Protein AF-A0A5C7PRP3-F1 (afdb_monomer)

Solvent-accessible surface area (backbone atoms only — not comparable to full-atom values): 11004 Å² total; per-residue (Å²): 91,99,92,45,75,88,57,91,94,59,79,88,78,78,86,51,70,68,57,39,51,54,52,47,57,53,48,54,55,50,30,60,76,69,70,52,88,76,96,77,90,85,70,77,75,74,68,63,53,33,72,45,90,46,58,67,47,47,61,75,43,45,67,37,52,26,38,38,29,40,67,58,50,45,44,75,75,19,66,92,68,85,49,62,35,77,48,36,72,48,64,26,34,30,37,77,39,85,92,33,90,80,54,58,37,35,31,41,37,32,58,88,61,76,79,74,60,89,93,62,81,81,62,93,82,58,80,76,66,72,75,45,75,49,78,45,42,72,87,54,44,65,45,40,23,34,44,76,76,84,72,88,67,73,91,70,74,79,77,78,85,72,71,82,81,77,78,76,78,83,87,127

pLDDT: mean 81.21, std 16.89, range [29.95, 97.25]

Sequence (172 aa):
TLDFPWAPGQPEQPITVEDCERVTRQLQYTLEVENTDYRRLEVASPGIDRPLNGSNDCLRFAGSTVDLTLKQALGEAAAGSGLAANRKKFRGTLEAVEESTDHSLWRIVWSDEPPPKPGVRVSKKKVPAPLQAMTFSLDEVREIRLAPIVNFKGRAAPDAAFAPTTETDPQD

Radius of gyration: 20.64 Å; Cα contacts (8 Å, |Δi|>4): 193; chains: 1; bounding box: 45×57×60 Å

Structure (mmCIF, N/CA/C/O backbone):
data_AF-A0A5C7PRP3-F1
#
_entry.id   AF-A0A5C7PRP3-F1
#
loop_
_atom_site.group_PDB
_atom_site.id
_atom_site.type_symbol
_atom_site.label_atom_id
_atom_site.label_alt_id
_atom_site.label_comp_id
_atom_site.label_asym_id
_atom_site.label_entity_id
_atom_site.label_seq_id
_atom_site.pdbx_PDB_ins_code
_atom_site.Cartn_x
_atom_site.Cartn_y
_atom_site.Cartn_z
_atom_site.occupancy
_atom_site.B_iso_or_equiv
_atom_site.auth_seq_id
_atom_site.auth_comp_id
_atom_site.auth_asym_id
_atom_site.auth_atom_id
_atom_site.pdbx_PDB_model_num
ATOM 1 N N . THR A 1 1 ? -8.047 -9.928 9.293 1.00 55.06 1 THR A N 1
ATOM 2 C CA . THR A 1 1 ? -8.858 -9.117 10.231 1.00 55.06 1 THR A CA 1
ATOM 3 C C . THR A 1 1 ? -8.374 -9.399 11.638 1.00 55.06 1 THR A C 1
ATOM 5 O O . THR A 1 1 ? -7.618 -10.347 11.788 1.00 55.06 1 THR A O 1
ATOM 8 N N . LEU A 1 2 ? -8.734 -8.603 12.649 1.00 58.53 2 LEU A N 1
ATOM 9 C CA . LEU A 1 2 ? -8.341 -8.862 14.046 1.00 58.53 2 LEU A CA 1
ATOM 10 C C . LEU A 1 2 ? -8.635 -10.314 14.481 1.00 58.53 2 LEU A C 1
ATOM 12 O O . LEU A 1 2 ? -7.811 -10.920 15.154 1.00 58.53 2 LEU A O 1
ATOM 16 N N . ASP A 1 3 ? -9.727 -10.899 13.979 1.00 65.00 3 ASP A N 1
ATOM 17 C CA . ASP A 1 3 ? -10.128 -12.290 14.254 1.00 65.00 3 ASP A CA 1
ATOM 18 C C . ASP A 1 3 ? -9.511 -13.336 13.305 1.00 65.00 3 ASP A C 1
ATOM 20 O O . ASP A 1 3 ? -9.601 -14.538 13.538 1.00 65.00 3 ASP A O 1
ATOM 24 N N . PHE A 1 4 ? -8.887 -12.884 12.215 1.00 69.31 4 PHE A N 1
ATOM 25 C CA . PHE A 1 4 ? -8.328 -13.728 11.157 1.00 69.31 4 PHE A CA 1
ATOM 26 C C . PHE A 1 4 ? -6.910 -13.250 10.836 1.00 69.31 4 PHE A C 1
ATOM 28 O O . PHE A 1 4 ? -6.733 -12.455 9.892 1.00 69.31 4 PHE A O 1
ATOM 35 N N . PRO A 1 5 ? -5.909 -13.660 11.640 1.00 72.62 5 PRO A N 1
ATOM 36 C CA . PRO A 1 5 ? -4.517 -13.386 11.331 1.00 72.62 5 PRO A CA 1
ATOM 37 C C . PRO A 1 5 ? -4.179 -14.019 9.984 1.00 72.62 5 PRO A C 1
ATOM 39 O O . PRO A 1 5 ? -4.627 -15.118 9.655 1.00 72.62 5 PRO A O 1
ATOM 42 N N . TRP A 1 6 ? -3.422 -13.289 9.172 1.00 77.88 6 TRP A N 1
ATOM 43 C CA . TRP A 1 6 ? -2.969 -13.819 7.895 1.00 77.88 6 TRP A CA 1
ATOM 44 C C . TRP A 1 6 ? -1.992 -14.977 8.131 1.00 77.88 6 TRP A C 1
ATOM 46 O O . TRP A 1 6 ? -1.123 -14.883 8.997 1.00 77.88 6 TRP A O 1
ATOM 56 N N . ALA A 1 7 ? -2.137 -16.045 7.347 1.00 77.81 7 ALA 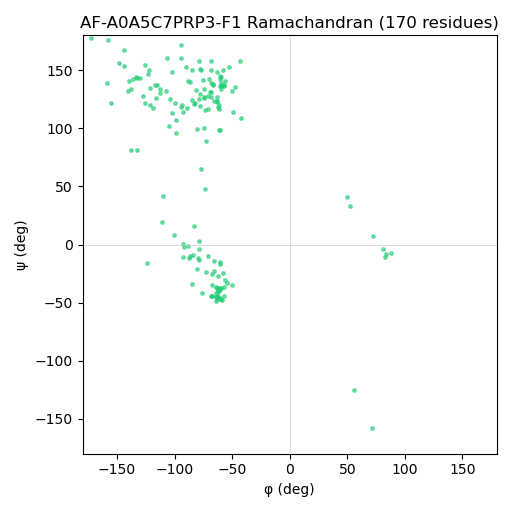A N 1
ATOM 57 C CA . ALA A 1 7 ? -1.228 -17.182 7.319 1.00 77.81 7 ALA A CA 1
ATOM 58 C C . ALA A 1 7 ? -0.828 -17.489 5.864 1.00 77.81 7 ALA A C 1
ATOM 60 O O . ALA A 1 7 ? -1.673 -17.371 4.966 1.00 77.81 7 ALA A O 1
ATOM 61 N N . PRO A 1 8 ? 0.430 -17.892 5.612 1.00 78.88 8 PRO A N 1
ATOM 62 C CA . PRO A 1 8 ? 0.885 -18.242 4.273 1.00 78.88 8 PRO A CA 1
ATOM 63 C C . PRO A 1 8 ? 0.070 -19.412 3.703 1.00 78.88 8 PRO A C 1
ATOM 65 O O . PRO A 1 8 ? -0.324 -20.328 4.423 1.00 78.88 8 PRO A O 1
ATOM 68 N N . GLY A 1 9 ? -0.210 -19.364 2.399 1.00 76.38 9 GLY A N 1
ATOM 69 C CA . GLY A 1 9 ? -0.998 -20.385 1.699 1.00 76.38 9 GLY A CA 1
ATOM 70 C C . GLY A 1 9 ? -2.519 -20.259 1.850 1.00 76.38 9 GLY A C 1
ATOM 71 O O . GLY A 1 9 ? -3.247 -21.006 1.198 1.00 76.38 9 GLY A O 1
ATOM 72 N N . GLN A 1 10 ? -3.027 -19.314 2.651 1.00 74.88 10 GLN A N 1
ATOM 73 C CA . GLN A 1 10 ? -4.460 -19.018 2.677 1.00 74.88 10 GLN A CA 1
ATOM 74 C C . GLN A 1 10 ? -4.850 -17.991 1.607 1.00 74.88 10 GLN A C 1
ATOM 76 O O . GLN A 1 10 ? -4.129 -17.009 1.405 1.00 74.88 10 GLN A O 1
ATOM 81 N N . PRO A 1 11 ? -6.005 -18.174 0.937 1.00 72.06 11 PRO A N 1
ATOM 82 C CA . PRO A 1 11 ? -6.507 -17.185 -0.002 1.00 72.06 11 PRO A CA 1
ATOM 83 C C . PRO A 1 11 ? -6.812 -15.874 0.721 1.00 72.06 11 PRO A C 1
ATOM 85 O O . PRO A 1 11 ? -7.229 -15.855 1.882 1.00 72.06 11 PRO A O 1
ATOM 88 N N . GLU A 1 12 ? -6.645 -14.762 0.009 1.00 74.69 12 GLU A N 1
ATOM 89 C CA . GLU A 1 12 ? -6.984 -13.461 0.562 1.00 74.69 12 GLU A CA 1
ATOM 90 C C . GLU A 1 12 ? -8.486 -13.382 0.876 1.00 74.69 12 GLU A C 1
ATOM 92 O O . GLU A 1 12 ? -9.338 -13.462 -0.016 1.00 74.69 12 GLU A O 1
ATOM 97 N N . GLN A 1 13 ? -8.809 -13.183 2.154 1.00 78.31 13 GLN A N 1
ATOM 98 C CA . GLN A 1 13 ? -10.172 -12.904 2.583 1.00 78.31 13 GLN A CA 1
ATOM 99 C C . GLN A 1 13 ? -10.473 -11.407 2.419 1.00 78.31 13 GLN A C 1
ATOM 101 O O . GLN A 1 13 ? -9.769 -10.577 3.012 1.00 78.31 13 GLN A O 1
ATOM 106 N N . PRO A 1 14 ? -11.491 -11.043 1.617 1.00 79.31 14 PRO A N 1
ATOM 107 C CA . PRO A 1 14 ? -11.921 -9.660 1.498 1.00 79.31 14 PRO A CA 1
ATOM 108 C C . PRO A 1 14 ? -12.566 -9.195 2.805 1.00 79.31 14 PRO A C 1
ATOM 110 O O . PRO A 1 14 ? -13.182 -9.983 3.517 1.00 79.31 14 PRO A O 1
ATOM 113 N N . ILE A 1 15 ? -12.450 -7.898 3.089 1.00 85.56 15 ILE A N 1
ATOM 114 C CA . ILE A 1 15 ? -13.198 -7.267 4.179 1.00 85.56 15 ILE A CA 1
ATOM 115 C C . ILE A 1 15 ? -14.621 -7.022 3.679 1.00 85.56 15 ILE A C 1
ATOM 117 O O . ILE A 1 15 ? -14.817 -6.412 2.625 1.00 85.56 15 ILE A O 1
ATOM 121 N N . THR A 1 16 ? -15.594 -7.524 4.426 1.00 88.88 16 THR A N 1
ATOM 122 C CA . THR A 1 16 ? -17.025 -7.429 4.125 1.00 88.88 16 THR A CA 1
ATOM 123 C C . THR A 1 16 ? -17.670 -6.233 4.830 1.00 88.88 16 THR A C 1
ATOM 125 O O . THR A 1 16 ? -17.044 -5.564 5.656 1.00 88.88 16 THR A O 1
ATOM 128 N N . VAL A 1 17 ? -18.933 -5.940 4.507 1.00 90.31 17 VAL A N 1
ATOM 129 C CA . VAL A 1 17 ? -19.689 -4.877 5.193 1.00 90.31 17 VAL A CA 1
ATOM 130 C C . VAL A 1 17 ? -19.955 -5.274 6.646 1.00 90.31 17 VAL A C 1
ATOM 132 O O . VAL A 1 17 ? -19.888 -4.434 7.540 1.00 90.31 17 VAL A O 1
ATOM 135 N N . GLU A 1 18 ? -20.171 -6.564 6.891 1.00 90.56 18 GL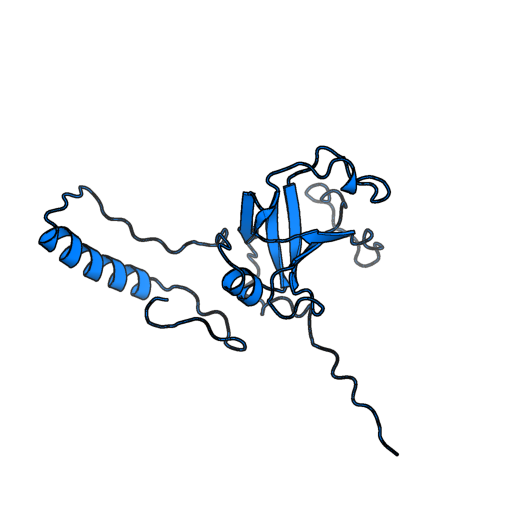U A N 1
ATOM 136 C CA . GLU A 1 18 ? -20.377 -7.149 8.211 1.00 90.56 18 GLU A CA 1
ATOM 137 C C . GLU A 1 18 ? -19.148 -6.954 9.115 1.00 90.56 18 GLU A C 1
ATOM 139 O O . GLU A 1 18 ? -19.295 -6.668 10.305 1.00 90.56 18 GLU A O 1
ATOM 144 N N . ASP A 1 19 ? -17.932 -7.040 8.562 1.00 89.81 19 ASP A N 1
ATOM 145 C CA . ASP A 1 19 ? -16.696 -6.744 9.301 1.00 89.81 19 ASP A CA 1
ATOM 146 C C . ASP A 1 19 ? -16.637 -5.268 9.730 1.00 89.81 19 ASP A C 1
ATOM 148 O O . ASP A 1 19 ? -16.329 -4.959 10.884 1.00 89.81 19 ASP A O 1
ATOM 152 N N . CYS A 1 20 ? -16.977 -4.345 8.822 1.00 91.06 20 CYS A N 1
ATOM 153 C CA . CYS A 1 20 ? -17.054 -2.912 9.119 1.00 91.06 20 CYS A CA 1
ATOM 154 C C . CYS A 1 20 ? -18.123 -2.603 10.180 1.00 91.06 20 CYS A C 1
ATOM 156 O O . CYS A 1 20 ? -17.890 -1.778 11.069 1.00 91.06 20 CYS A O 1
ATOM 158 N N . GLU A 1 21 ? -19.277 -3.274 10.129 1.00 92.69 21 GLU A N 1
ATOM 159 C CA . GLU A 1 21 ? -20.341 -3.120 11.124 1.00 92.69 21 GLU A CA 1
ATOM 160 C C . GLU A 1 21 ? -19.881 -3.576 12.515 1.00 92.69 21 GLU A C 1
ATOM 162 O O . GLU A 1 21 ? -20.087 -2.862 13.500 1.00 92.69 21 GLU A O 1
ATOM 167 N N . ARG A 1 22 ? -19.208 -4.731 12.607 1.00 91.75 22 ARG A N 1
ATOM 168 C CA . ARG A 1 22 ? -18.661 -5.247 13.874 1.00 91.75 22 ARG A CA 1
ATOM 169 C C . ARG A 1 22 ? -17.676 -4.271 14.507 1.00 91.75 22 ARG A C 1
ATOM 171 O O . ARG A 1 22 ? -17.822 -3.947 15.685 1.00 91.75 22 ARG A O 1
ATOM 178 N N . VAL A 1 23 ? -16.727 -3.756 13.723 1.00 92.56 23 VAL A N 1
ATOM 179 C CA . VAL A 1 23 ? -15.750 -2.762 14.197 1.00 92.56 23 VAL A CA 1
ATOM 180 C C . VAL A 1 23 ? -16.449 -1.475 14.634 1.00 92.56 23 VAL A C 1
ATOM 182 O O . VAL A 1 23 ? -16.112 -0.922 15.677 1.00 92.56 23 VAL A O 1
ATOM 185 N N . THR A 1 24 ? -17.464 -1.024 13.893 1.00 94.00 24 THR A N 1
ATOM 186 C CA . THR A 1 24 ? -18.248 0.164 14.263 1.00 94.00 24 THR A CA 1
ATOM 187 C C . THR A 1 24 ? -18.915 -0.015 15.627 1.00 94.00 24 THR A C 1
ATOM 189 O O . THR A 1 24 ? -18.798 0.863 16.478 1.00 94.00 24 THR A O 1
ATOM 192 N N . ARG A 1 25 ? -19.566 -1.161 15.871 1.00 92.81 25 ARG A N 1
ATOM 193 C CA . ARG A 1 25 ? -20.193 -1.462 17.170 1.00 92.81 25 ARG A CA 1
ATOM 194 C C . ARG A 1 25 ? -19.163 -1.497 18.298 1.00 92.81 25 ARG A C 1
ATOM 196 O O . ARG A 1 25 ? -19.398 -0.904 19.342 1.00 92.81 25 ARG A O 1
ATOM 203 N N . GLN A 1 26 ? -18.018 -2.146 18.083 1.00 93.88 26 GLN A N 1
ATOM 204 C CA . GLN A 1 26 ? -16.948 -2.202 19.081 1.00 93.88 26 GLN A CA 1
ATOM 205 C C . GLN A 1 26 ? -16.428 -0.802 19.437 1.00 93.88 26 GLN A C 1
ATOM 207 O O . GLN A 1 26 ? -16.327 -0.470 20.615 1.00 93.88 26 GLN A O 1
ATOM 212 N N . LEU A 1 27 ? -16.154 0.031 18.429 1.00 94.88 27 LEU A N 1
ATOM 213 C CA . LEU A 1 27 ? -15.659 1.392 18.634 1.00 94.88 27 LEU A CA 1
ATOM 214 C C . LEU A 1 27 ? -16.667 2.274 19.372 1.00 94.88 27 LEU A C 1
ATOM 216 O O . LEU A 1 27 ? -16.250 3.053 20.218 1.00 94.88 27 LEU A O 1
ATOM 220 N N . GLN A 1 28 ? -17.971 2.139 19.115 1.00 93.94 28 GLN A N 1
ATOM 221 C CA . GLN A 1 28 ? -18.992 2.892 19.854 1.00 93.94 28 GLN A CA 1
ATOM 222 C C . GLN A 1 28 ? -18.911 2.637 21.364 1.00 93.94 28 GLN A C 1
ATOM 224 O O . GLN A 1 28 ? -18.948 3.588 22.139 1.00 93.94 28 GLN A O 1
ATOM 229 N N . TYR A 1 29 ? -18.744 1.377 21.781 1.00 94.00 29 TYR A N 1
ATOM 230 C CA . TYR A 1 29 ? -18.593 1.041 23.200 1.00 94.00 29 TYR A CA 1
ATOM 231 C C . TYR A 1 29 ? -17.282 1.566 23.784 1.00 94.00 29 TYR A C 1
ATOM 233 O O . TYR A 1 29 ? -17.278 2.120 24.879 1.00 94.00 29 TYR A O 1
ATOM 241 N N . THR A 1 30 ? -16.168 1.404 23.066 1.00 95.50 30 THR A N 1
ATOM 242 C CA . THR A 1 30 ? -14.862 1.879 23.539 1.00 95.50 30 THR A CA 1
ATOM 243 C C . THR A 1 30 ? -14.834 3.399 23.680 1.00 95.50 30 THR A C 1
ATOM 245 O O . THR A 1 30 ? -14.368 3.896 24.697 1.00 95.50 30 THR A O 1
ATOM 248 N N . LEU A 1 31 ? -15.361 4.138 22.700 1.00 96.19 31 LEU A N 1
ATOM 249 C CA . LEU A 1 31 ? -15.376 5.603 22.725 1.00 96.19 31 LEU A CA 1
ATOM 250 C C . LEU A 1 31 ? -16.232 6.152 23.874 1.00 96.19 31 LEU A C 1
ATOM 252 O O . LEU A 1 31 ? -15.835 7.137 24.487 1.00 96.19 31 LEU A O 1
ATOM 256 N N . GLU A 1 32 ? -17.348 5.495 24.203 1.00 94.12 32 GLU A N 1
ATOM 257 C CA . GLU A 1 32 ? -18.169 5.840 25.371 1.00 94.12 32 GLU A CA 1
ATOM 258 C C . GLU A 1 32 ? -17.391 5.645 26.684 1.00 94.12 32 GLU A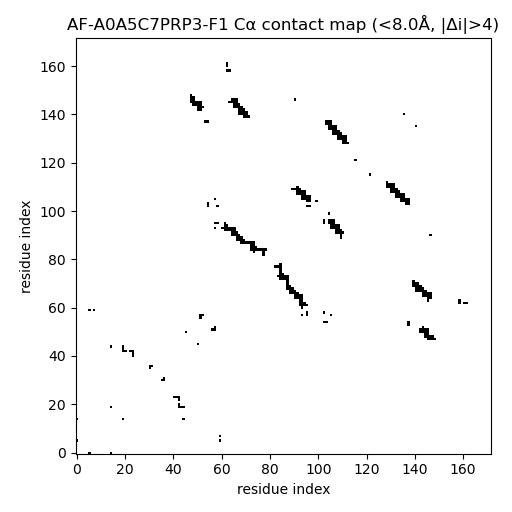 C 1
ATOM 260 O O . GLU A 1 32 ? -17.363 6.535 27.531 1.00 94.12 32 GLU A O 1
ATOM 265 N N . VAL A 1 33 ? -16.712 4.501 26.847 1.00 97.25 33 VAL A N 1
ATOM 266 C CA . VAL A 1 33 ? -15.915 4.195 28.053 1.00 97.25 33 VAL A CA 1
ATOM 267 C C . VAL A 1 33 ? -14.745 5.166 28.219 1.00 97.25 33 VAL A C 1
ATOM 269 O O . VAL A 1 33 ? -14.486 5.634 29.326 1.00 97.25 33 VAL A O 1
ATOM 272 N N . GLU A 1 34 ? -14.065 5.496 27.123 1.00 96.88 34 GLU A N 1
ATOM 273 C CA . GLU A 1 34 ? -12.955 6.456 27.093 1.00 96.88 34 GLU A CA 1
ATOM 274 C C . GLU A 1 34 ? -13.434 7.921 27.105 1.00 96.88 34 GLU A C 1
ATOM 276 O O . GLU A 1 34 ? -12.618 8.838 27.003 1.00 96.88 34 GLU A O 1
ATOM 281 N N . ASN A 1 35 ? -14.750 8.160 27.205 1.00 95.25 35 ASN A N 1
ATOM 282 C CA . ASN A 1 35 ? -15.383 9.481 27.204 1.00 95.25 35 ASN A CA 1
ATOM 283 C C . ASN A 1 35 ? -14.897 10.375 26.042 1.00 95.25 35 ASN A C 1
ATOM 285 O O . ASN A 1 35 ? -14.598 11.560 26.207 1.00 95.25 35 ASN A O 1
ATOM 289 N N . THR A 1 36 ? -14.739 9.765 24.864 1.00 96.56 36 THR A N 1
ATOM 290 C CA . THR A 1 36 ? -14.245 10.412 23.648 1.00 96.56 36 THR A CA 1
ATOM 291 C C . THR A 1 36 ? -15.418 10.793 22.752 1.00 96.56 36 THR A C 1
ATOM 293 O O . THR A 1 36 ? -16.018 9.945 22.090 1.00 96.56 36 THR A O 1
ATOM 296 N N . ASP A 1 37 ? -15.709 12.090 22.683 1.00 93.69 37 ASP A N 1
ATOM 297 C CA . ASP A 1 37 ? -16.775 12.624 21.837 1.00 93.69 37 ASP A CA 1
ATOM 298 C C . ASP A 1 37 ? -16.471 12.466 20.337 1.00 93.69 37 ASP A C 1
ATOM 300 O O . ASP A 1 37 ? -15.380 12.779 19.852 1.00 93.69 37 ASP A O 1
ATOM 304 N N . TYR A 1 38 ? -17.480 12.068 19.559 1.00 94.12 38 TYR A N 1
ATOM 305 C CA . TYR A 1 38 ? -17.428 12.068 18.098 1.00 94.12 38 TYR A CA 1
ATOM 306 C C . TYR A 1 38 ? -18.756 12.545 17.501 1.00 94.12 38 TYR A C 1
ATOM 308 O O . TYR A 1 38 ? -19.840 12.201 17.961 1.00 94.12 38 TYR A O 1
ATOM 316 N N . ARG A 1 39 ? -18.690 13.331 16.418 1.00 94.00 39 ARG A N 1
ATOM 317 C CA . ARG A 1 39 ? -19.892 13.792 15.695 1.00 94.00 39 ARG A CA 1
ATOM 318 C C . ARG A 1 39 ? -20.388 12.779 14.660 1.00 94.00 39 ARG A C 1
ATOM 320 O O . ARG A 1 39 ? -21.579 12.718 14.366 1.00 94.00 39 ARG A O 1
ATOM 327 N N . ARG A 1 40 ? -19.462 12.050 14.038 1.00 94.25 40 ARG A N 1
ATOM 328 C CA . ARG A 1 40 ? -19.713 11.087 12.962 1.00 94.25 40 ARG A CA 1
ATOM 329 C C . ARG A 1 40 ? -18.577 10.073 12.951 1.00 94.25 40 ARG A C 1
ATOM 331 O O . ARG A 1 40 ? -17.424 10.467 12.817 1.00 94.25 40 ARG A O 1
ATOM 338 N N . LEU A 1 41 ? -18.923 8.799 13.100 1.00 94.31 41 LEU A N 1
ATOM 339 C CA . LEU A 1 41 ? -17.993 7.677 13.034 1.00 94.31 41 LEU A CA 1
ATOM 340 C C . LEU A 1 41 ? -18.168 6.973 11.687 1.00 94.31 41 LEU A C 1
ATOM 342 O O . LEU A 1 41 ? -19.279 6.569 11.347 1.00 94.31 41 LEU A O 1
ATOM 346 N N . GLU A 1 42 ? -17.081 6.828 10.934 1.00 93.56 42 GLU A N 1
ATOM 347 C CA . GLU A 1 42 ? -17.056 6.109 9.659 1.00 93.56 42 GLU A CA 1
ATOM 348 C C . GLU A 1 42 ? -15.938 5.069 9.697 1.00 93.56 42 GLU A C 1
ATOM 350 O O . GLU A 1 42 ? -14.791 5.384 10.013 1.00 93.56 42 GLU A O 1
ATOM 355 N N . VAL A 1 43 ? -16.282 3.821 9.384 1.00 92.44 43 VAL A N 1
ATOM 356 C CA . VAL A 1 43 ? -15.339 2.703 9.320 1.00 92.44 43 VAL A CA 1
ATOM 357 C C . VAL A 1 43 ? -15.343 2.174 7.897 1.00 92.44 43 VAL A C 1
ATOM 359 O O . VAL A 1 43 ? -16.360 1.686 7.409 1.00 92.44 43 VAL A O 1
ATOM 362 N N . ALA A 1 44 ? -14.196 2.261 7.231 1.00 86.31 44 ALA A N 1
ATOM 363 C CA . ALA A 1 44 ? -14.012 1.785 5.869 1.00 86.31 44 ALA A CA 1
ATOM 364 C C . ALA A 1 44 ? -12.864 0.775 5.809 1.00 86.31 44 ALA A C 1
ATOM 366 O O . ALA A 1 44 ? -11.882 0.875 6.545 1.00 86.31 44 ALA A O 1
ATOM 367 N N . SER A 1 45 ? -12.984 -0.202 4.909 1.00 85.75 45 SER A N 1
ATOM 368 C CA . SER A 1 45 ? -11.849 -1.060 4.569 1.00 85.75 45 SER A CA 1
ATOM 369 C C . SER A 1 45 ? -10.767 -0.254 3.820 1.00 85.75 45 SER A C 1
ATOM 371 O O . SER A 1 45 ? -11.095 0.759 3.199 1.00 85.75 45 SER A O 1
ATOM 373 N N . PRO A 1 46 ? -9.491 -0.694 3.811 1.00 78.81 46 PRO A N 1
ATOM 374 C CA . PRO A 1 46 ? -8.396 0.008 3.124 1.00 78.81 46 PRO A CA 1
ATOM 375 C C . PRO A 1 46 ? -8.587 0.170 1.605 1.00 78.81 46 PRO A C 1
ATOM 377 O O . PRO A 1 46 ? -7.880 0.950 0.974 1.00 78.81 46 PRO A O 1
ATOM 380 N N . GLY A 1 47 ? -9.523 -0.570 1.005 1.00 82.25 47 GLY A N 1
ATOM 381 C CA . GLY A 1 47 ? -9.799 -0.521 -0.427 1.00 82.25 47 GLY A CA 1
ATOM 382 C C . GLY A 1 47 ? -8.702 -1.151 -1.293 1.00 82.25 47 GLY A C 1
ATOM 383 O O . GLY A 1 47 ? -7.939 -2.006 -0.844 1.00 82.25 47 GLY A O 1
ATOM 384 N N . ILE A 1 48 ? -8.668 -0.736 -2.563 1.00 84.69 48 ILE A N 1
ATOM 385 C CA . ILE A 1 48 ? -7.766 -1.256 -3.610 1.00 84.69 48 ILE A CA 1
ATOM 386 C C . ILE A 1 48 ? -6.341 -0.683 -3.548 1.00 84.69 48 ILE A C 1
ATOM 388 O O . ILE A 1 48 ? -5.459 -1.194 -4.224 1.00 84.69 48 ILE A O 1
ATOM 392 N N . ASP A 1 49 ? -6.124 0.365 -2.751 1.00 88.50 49 ASP A N 1
ATOM 393 C CA . ASP A 1 49 ? -4.859 1.107 -2.623 1.00 88.50 49 ASP A CA 1
ATOM 394 C C . ASP A 1 49 ? -4.206 0.843 -1.254 1.00 88.50 49 ASP A C 1
ATOM 396 O O . ASP A 1 49 ? -3.772 1.749 -0.541 1.00 88.50 49 ASP A O 1
ATOM 400 N N . ARG A 1 50 ? -4.246 -0.422 -0.817 1.00 90.50 50 ARG A N 1
ATOM 401 C CA . ARG A 1 50 ? -3.827 -0.837 0.528 1.00 90.50 50 ARG A CA 1
ATOM 402 C C . ARG A 1 50 ? -2.327 -0.561 0.740 1.00 90.50 50 ARG A C 1
ATOM 404 O O . ARG A 1 50 ? -1.532 -1.079 -0.046 1.00 90.50 50 ARG A O 1
ATOM 411 N N . PRO A 1 51 ? -1.916 0.145 1.811 1.00 92.88 51 PRO A N 1
ATOM 412 C CA . PRO A 1 51 ? -0.503 0.300 2.160 1.00 92.88 51 PRO A CA 1
ATOM 413 C C . PRO A 1 51 ? 0.091 -1.022 2.666 1.00 92.88 51 PRO A C 1
ATOM 415 O O . PRO A 1 51 ? -0.583 -1.765 3.383 1.00 92.88 51 PRO A O 1
ATOM 418 N N . LEU A 1 52 ? 1.347 -1.305 2.312 1.00 93.25 52 LEU A N 1
ATOM 419 C CA . LEU A 1 52 ? 2.099 -2.465 2.805 1.00 93.25 52 LEU A CA 1
ATOM 420 C C . LEU A 1 52 ? 3.112 -1.975 3.847 1.00 93.25 52 LEU A C 1
ATOM 422 O O . LEU A 1 52 ? 4.128 -1.381 3.505 1.00 93.25 52 LEU A O 1
ATOM 426 N N . ASN A 1 53 ? 2.822 -2.162 5.133 1.00 88.62 53 ASN A N 1
ATOM 427 C CA . ASN A 1 53 ? 3.596 -1.514 6.199 1.00 88.62 53 ASN A CA 1
ATOM 428 C C . ASN A 1 53 ? 4.754 -2.375 6.725 1.00 88.62 53 ASN A C 1
ATOM 430 O O . ASN A 1 53 ? 5.583 -1.880 7.485 1.00 88.62 53 ASN A O 1
ATOM 434 N N . GLY A 1 54 ? 4.821 -3.654 6.349 1.00 90.12 54 GLY A N 1
ATOM 435 C CA . GLY A 1 54 ? 5.854 -4.576 6.820 1.00 90.12 54 GLY A CA 1
ATOM 436 C C . GLY A 1 54 ? 6.067 -5.778 5.905 1.00 90.12 54 GLY A C 1
ATOM 437 O O . GLY A 1 54 ? 5.333 -5.986 4.940 1.00 90.12 54 GLY A O 1
ATOM 438 N N . SER A 1 55 ? 7.057 -6.607 6.245 1.00 90.38 55 SER A N 1
ATOM 439 C CA . SER A 1 55 ? 7.445 -7.787 5.458 1.00 90.38 55 SER A CA 1
ATOM 440 C C . SER A 1 55 ? 6.303 -8.790 5.292 1.00 90.38 55 SER A C 1
ATOM 442 O O . SER A 1 55 ? 6.126 -9.328 4.206 1.00 90.38 55 SER A O 1
ATOM 444 N N . ASN A 1 56 ? 5.468 -8.985 6.317 1.00 88.88 56 ASN A N 1
ATOM 445 C CA . ASN A 1 56 ? 4.280 -9.841 6.224 1.00 88.88 56 ASN A CA 1
ATOM 446 C C . ASN A 1 56 ? 3.261 -9.335 5.194 1.00 88.88 56 ASN A C 1
ATOM 448 O O . ASN A 1 56 ? 2.659 -10.142 4.487 1.00 88.88 56 ASN A O 1
ATOM 452 N N . ASP A 1 57 ? 3.073 -8.017 5.084 1.00 90.12 57 ASP A N 1
ATOM 453 C CA . ASP A 1 57 ? 2.190 -7.448 4.065 1.00 90.12 57 ASP A CA 1
ATOM 454 C C . ASP A 1 57 ? 2.792 -7.664 2.673 1.00 90.12 57 ASP A C 1
ATOM 456 O O . ASP A 1 57 ? 2.106 -8.113 1.758 1.00 90.12 57 ASP A O 1
ATOM 460 N N . CYS A 1 58 ? 4.092 -7.419 2.514 1.00 92.00 58 CYS A N 1
ATOM 461 C CA . CYS A 1 58 ? 4.790 -7.682 1.259 1.00 92.00 58 CYS A CA 1
ATOM 462 C C . CYS A 1 58 ? 4.734 -9.163 0.855 1.00 92.00 58 CYS A C 1
ATOM 464 O O . CYS A 1 58 ? 4.505 -9.463 -0.313 1.00 92.00 58 CYS A O 1
ATOM 466 N N . LEU A 1 59 ? 4.850 -10.085 1.814 1.00 90.38 59 LEU A N 1
ATOM 467 C CA . LEU A 1 59 ? 4.759 -11.525 1.574 1.00 90.38 59 LEU A CA 1
ATOM 468 C C . LEU A 1 59 ? 3.346 -11.928 1.160 1.00 90.38 59 LEU A C 1
ATOM 470 O O . LEU A 1 59 ? 3.162 -12.659 0.190 1.00 90.38 59 LEU A O 1
ATOM 474 N N . ARG A 1 60 ? 2.340 -11.396 1.861 1.00 87.31 60 ARG A N 1
ATOM 475 C CA . ARG A 1 60 ? 0.925 -11.603 1.544 1.00 87.31 60 ARG A CA 1
ATOM 476 C C . ARG A 1 60 ? 0.574 -11.172 0.122 1.00 87.31 60 ARG A C 1
ATOM 478 O O . ARG A 1 60 ? -0.281 -11.801 -0.494 1.00 87.31 60 ARG A O 1
ATOM 485 N N . PHE A 1 61 ? 1.192 -10.100 -0.367 1.00 90.50 61 PHE A N 1
ATOM 486 C CA . PHE A 1 61 ? 0.894 -9.503 -1.668 1.00 90.50 61 PHE A CA 1
ATOM 487 C C . PHE A 1 61 ? 2.016 -9.684 -2.697 1.00 90.50 61 PHE A C 1
ATOM 489 O O . PHE A 1 61 ? 2.038 -8.985 -3.713 1.00 90.50 61 PHE A O 1
ATOM 496 N N . ALA A 1 62 ? 2.918 -10.644 -2.487 1.00 91.75 62 ALA A N 1
ATOM 497 C CA . ALA A 1 62 ? 3.876 -11.043 -3.509 1.00 91.75 62 ALA A CA 1
ATOM 498 C C . ALA A 1 62 ? 3.130 -11.475 -4.789 1.00 91.75 62 ALA A C 1
ATOM 500 O O . ALA A 1 62 ? 2.081 -12.116 -4.738 1.00 91.75 62 ALA A O 1
ATOM 501 N N . GLY A 1 63 ? 3.635 -11.054 -5.944 1.00 92.62 63 GLY A N 1
ATOM 502 C CA . GLY A 1 63 ? 2.991 -11.178 -7.252 1.00 92.62 63 GLY A CA 1
ATOM 503 C C . GLY A 1 63 ? 1.975 -10.074 -7.578 1.00 92.62 63 GLY A C 1
ATOM 504 O O . GLY A 1 63 ? 1.520 -9.991 -8.717 1.00 92.62 63 GLY A O 1
ATOM 505 N N . SER A 1 64 ? 1.627 -9.194 -6.634 1.00 92.62 64 SER A N 1
ATOM 506 C CA . SER A 1 64 ? 0.698 -8.083 -6.893 1.00 92.62 64 SER A CA 1
ATOM 507 C C . SER A 1 64 ? 1.412 -6.865 -7.481 1.00 92.62 64 SER A C 1
ATOM 509 O O . SER A 1 64 ? 2.575 -6.596 -7.177 1.00 92.62 64 SER A O 1
ATOM 511 N N . THR A 1 65 ? 0.700 -6.078 -8.294 1.00 95.00 65 THR A N 1
ATOM 512 C CA . THR A 1 65 ? 1.202 -4.776 -8.752 1.00 95.00 65 THR A CA 1
ATOM 513 C C . THR A 1 65 ? 1.132 -3.753 -7.622 1.00 95.00 65 THR A C 1
ATOM 515 O O . THR A 1 65 ? 0.065 -3.520 -7.053 1.00 95.00 65 THR A O 1
ATOM 518 N N . VAL A 1 66 ? 2.256 -3.105 -7.332 1.00 96.44 66 VAL A N 1
ATOM 519 C CA . VAL A 1 66 ? 2.407 -2.096 -6.282 1.00 96.44 66 VAL A CA 1
ATOM 520 C C . VAL A 1 66 ? 2.898 -0.771 -6.852 1.00 96.44 66 VAL A C 1
ATOM 522 O O . VAL A 1 66 ? 3.640 -0.736 -7.836 1.00 96.44 66 VAL A O 1
ATOM 525 N N . ASP A 1 67 ? 2.505 0.316 -6.198 1.00 96.44 67 ASP A N 1
ATOM 526 C CA . ASP A 1 67 ? 3.144 1.620 -6.308 1.00 96.44 67 ASP A CA 1
ATOM 527 C C . ASP A 1 67 ? 4.162 1.769 -5.173 1.00 96.44 67 ASP A C 1
ATOM 529 O O . ASP A 1 67 ? 3.812 1.752 -3.993 1.00 96.44 67 ASP A O 1
ATOM 533 N N . LEU A 1 68 ? 5.431 1.925 -5.545 1.00 96.44 68 LEU A N 1
ATOM 534 C CA . LEU A 1 68 ? 6.571 2.067 -4.649 1.00 96.44 68 LEU A CA 1
ATOM 535 C C . LEU A 1 68 ? 7.159 3.474 -4.767 1.00 96.44 68 LEU A C 1
ATOM 537 O O . LEU A 1 68 ? 7.465 3.949 -5.863 1.00 96.44 68 LEU A O 1
ATOM 541 N N . THR A 1 69 ? 7.376 4.128 -3.631 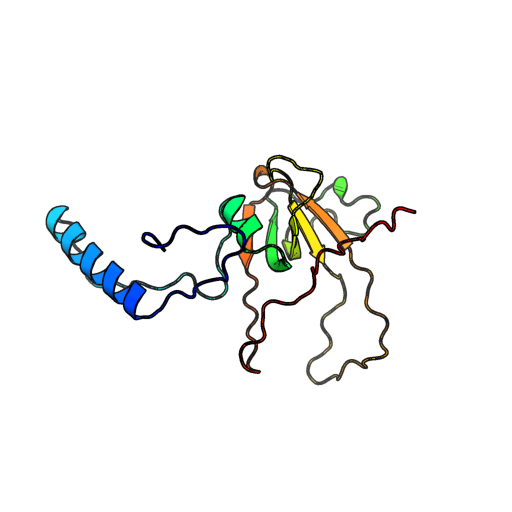1.00 96.75 69 THR A N 1
ATOM 542 C CA . THR A 1 69 ? 8.108 5.391 -3.527 1.00 96.75 69 THR A CA 1
ATOM 543 C C . THR A 1 69 ? 9.2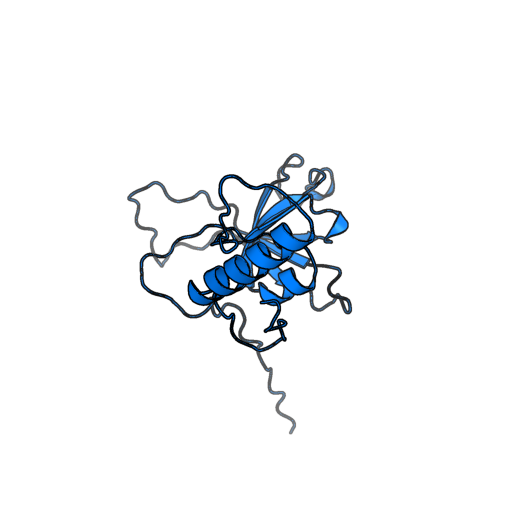98 5.227 -2.589 1.00 96.75 69 THR A C 1
ATOM 545 O O . THR A 1 69 ? 9.126 4.957 -1.403 1.00 96.75 69 THR A O 1
ATOM 548 N N . LEU A 1 70 ? 10.509 5.456 -3.095 1.00 95.75 70 LEU A N 1
ATOM 549 C CA . LEU A 1 70 ? 11.742 5.446 -2.305 1.00 95.75 70 LEU A CA 1
ATOM 550 C C . LEU A 1 70 ? 11.916 6.749 -1.503 1.00 95.75 70 LEU A C 1
ATOM 552 O O . LEU A 1 70 ? 11.474 7.829 -1.918 1.00 95.75 70 LEU A O 1
ATOM 556 N N . LYS A 1 71 ? 12.602 6.671 -0.357 1.00 95.12 71 LYS A N 1
ATOM 557 C CA . LYS A 1 71 ? 12.992 7.844 0.452 1.00 95.12 71 LYS A CA 1
ATOM 558 C C . LYS A 1 71 ? 13.967 8.729 -0.329 1.00 95.12 71 LYS A C 1
ATOM 560 O O . LYS A 1 71 ? 13.774 9.947 -0.469 1.00 95.12 71 LYS A O 1
ATOM 565 N N . GLN A 1 72 ? 14.993 8.106 -0.896 1.00 92.56 72 GLN A N 1
ATOM 566 C CA . GLN A 1 72 ? 16.026 8.753 -1.699 1.00 92.56 72 GLN A CA 1
ATOM 567 C C . GLN A 1 72 ? 15.847 8.422 -3.183 1.00 92.56 72 GLN A C 1
ATOM 569 O O . GLN A 1 72 ? 15.092 7.528 -3.546 1.00 92.56 72 GLN A O 1
ATOM 574 N N . ALA A 1 73 ? 16.442 9.237 -4.053 1.00 89.50 73 ALA A N 1
ATOM 575 C CA . ALA A 1 73 ? 16.450 8.930 -5.481 1.00 89.50 73 ALA A CA 1
ATOM 576 C C . ALA A 1 73 ? 17.517 7.873 -5.753 1.00 89.50 73 ALA A C 1
ATOM 578 O O . ALA A 1 73 ? 18.454 7.764 -4.966 1.00 89.50 73 ALA A O 1
ATOM 579 N N . LEU A 1 74 ? 17.395 7.148 -6.866 1.00 84.44 74 LEU A N 1
ATOM 580 C CA . LEU A 1 74 ? 18.365 6.111 -7.226 1.00 84.44 74 LEU A CA 1
ATOM 581 C C . LEU A 1 74 ? 19.809 6.622 -7.271 1.00 84.44 74 LEU A C 1
ATOM 583 O O . LEU A 1 74 ? 20.725 5.884 -6.927 1.00 84.44 74 LEU A O 1
ATOM 587 N N . GLY A 1 75 ? 20.024 7.881 -7.667 1.00 86.19 75 GLY A N 1
ATOM 588 C CA . GLY A 1 75 ? 21.356 8.480 -7.682 1.00 86.19 75 GLY A CA 1
ATOM 589 C C . GLY A 1 75 ? 22.329 7.648 -8.518 1.00 86.19 75 GLY A C 1
ATOM 590 O O . GLY A 1 75 ? 22.051 7.345 -9.677 1.00 86.19 75 GLY A O 1
ATOM 591 N N . GLU A 1 76 ? 23.450 7.257 -7.915 1.00 78.56 76 GLU A N 1
ATOM 592 C CA . GLU A 1 76 ? 24.485 6.433 -8.552 1.00 78.56 76 GLU A CA 1
ATOM 593 C C . GLU A 1 76 ? 24.025 4.999 -8.852 1.00 78.56 76 GLU A C 1
ATOM 595 O O . GLU A 1 76 ? 24.491 4.417 -9.826 1.00 78.56 76 GLU A O 1
ATOM 600 N N . ALA A 1 77 ? 23.048 4.453 -8.117 1.00 75.00 77 ALA A N 1
ATOM 601 C CA . ALA A 1 77 ? 22.482 3.130 -8.405 1.00 75.00 77 ALA A CA 1
ATOM 602 C C . ALA A 1 77 ? 21.716 3.087 -9.747 1.00 75.00 77 ALA A C 1
ATOM 604 O O . ALA A 1 77 ? 21.421 2.016 -10.278 1.00 75.00 77 ALA A O 1
ATOM 605 N N . ALA A 1 78 ? 21.407 4.253 -10.330 1.00 76.31 78 ALA A N 1
ATOM 606 C CA . ALA A 1 78 ? 20.862 4.352 -11.682 1.00 76.31 78 ALA A CA 1
ATOM 607 C C . ALA A 1 78 ? 21.933 4.213 -12.787 1.00 76.31 78 ALA A C 1
ATOM 609 O O . ALA A 1 78 ? 21.596 4.053 -13.964 1.00 76.31 78 ALA A O 1
ATOM 610 N N . ALA A 1 79 ? 23.225 4.298 -12.447 1.00 72.50 79 ALA A N 1
ATOM 611 C CA . ALA A 1 79 ? 24.302 4.195 -13.423 1.00 72.50 79 ALA A CA 1
ATOM 612 C C . ALA A 1 79 ? 24.339 2.781 -14.026 1.00 72.50 79 ALA A C 1
ATOM 614 O O . ALA A 1 79 ? 24.437 1.784 -13.319 1.00 72.50 79 ALA A O 1
ATOM 615 N N . GLY A 1 80 ? 24.235 2.690 -15.354 1.00 71.56 80 GLY A N 1
ATOM 616 C CA . GLY A 1 80 ? 24.249 1.412 -16.077 1.00 71.56 80 GLY A CA 1
ATOM 617 C C . GLY A 1 80 ? 22.908 0.670 -16.140 1.00 71.56 80 GLY A C 1
ATOM 618 O O . GLY A 1 80 ? 22.780 -0.235 -16.957 1.00 71.56 80 GLY A O 1
ATOM 619 N N . SER A 1 81 ? 21.886 1.080 -15.378 1.00 69.81 81 SER A N 1
ATOM 620 C CA . SER A 1 81 ? 20.539 0.477 -15.422 1.00 69.81 81 SER A CA 1
ATOM 621 C C . SER A 1 81 ? 19.581 1.160 -16.409 1.00 69.81 81 SER A C 1
ATOM 623 O O . SER A 1 81 ? 18.447 0.720 -16.577 1.00 69.81 81 SER A O 1
ATOM 625 N N . GLY A 1 82 ? 20.019 2.232 -17.085 1.00 75.00 82 GLY A N 1
ATOM 626 C CA . GLY A 1 82 ? 19.194 2.991 -18.038 1.00 75.00 82 GLY A CA 1
ATOM 627 C C . GLY A 1 82 ? 18.106 3.850 -17.379 1.00 75.00 82 GLY A C 1
ATOM 628 O O . GLY A 1 82 ? 17.285 4.448 -18.072 1.00 75.00 82 GLY A O 1
ATOM 629 N N . LEU A 1 83 ? 18.113 3.935 -16.046 1.00 82.12 83 LEU A N 1
ATOM 630 C CA . LEU A 1 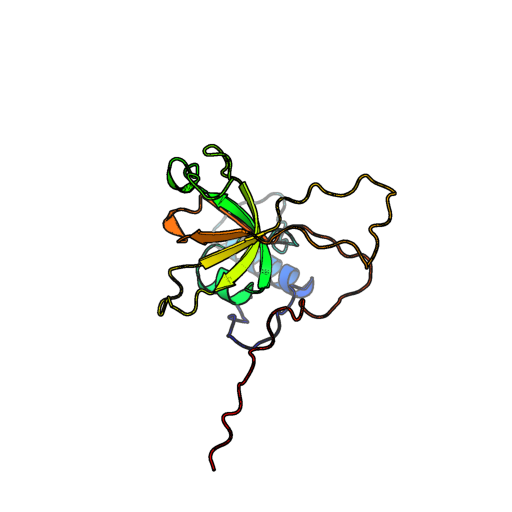83 ? 17.144 4.675 -15.249 1.00 82.12 83 LEU A CA 1
ATOM 631 C C . LEU A 1 83 ? 17.578 6.123 -15.014 1.00 82.12 83 LEU A C 1
ATOM 633 O O . LEU A 1 83 ? 18.761 6.454 -14.964 1.00 82.12 83 LEU A O 1
ATOM 637 N N . ALA A 1 84 ? 16.601 7.009 -14.820 1.00 84.12 84 ALA A N 1
ATOM 638 C CA . ALA A 1 84 ? 16.881 8.383 -14.427 1.00 84.12 84 ALA A CA 1
ATOM 639 C C . ALA A 1 84 ? 17.303 8.440 -12.949 1.00 84.12 84 ALA A C 1
ATOM 641 O O . ALA A 1 84 ? 16.561 7.995 -12.071 1.00 84.12 84 ALA A O 1
ATOM 642 N N . ALA A 1 85 ? 18.456 9.051 -12.660 1.00 87.00 85 ALA A N 1
ATOM 643 C CA . ALA A 1 85 ? 19.013 9.150 -11.305 1.00 87.00 85 ALA A CA 1
ATOM 644 C C . ALA A 1 85 ? 18.082 9.843 -10.292 1.00 87.00 85 ALA A C 1
ATOM 646 O O . ALA A 1 85 ? 18.167 9.593 -9.093 1.00 87.00 85 ALA A O 1
ATOM 647 N N . ASN A 1 86 ? 17.169 10.702 -10.756 1.00 90.12 86 ASN A N 1
ATOM 648 C CA . ASN A 1 86 ? 16.184 11.404 -9.931 1.00 90.12 86 ASN A CA 1
ATOM 649 C C . ASN A 1 86 ? 14.864 10.629 -9.733 1.00 90.12 86 ASN A C 1
ATOM 651 O O . ASN A 1 86 ? 13.968 11.125 -9.041 1.00 90.12 86 ASN A O 1
ATOM 655 N N . ARG A 1 87 ? 14.706 9.437 -10.325 1.00 89.31 87 ARG A N 1
ATOM 656 C CA . ARG A 1 87 ? 13.490 8.628 -10.185 1.00 89.31 87 ARG A CA 1
ATOM 657 C C . ARG A 1 87 ? 13.372 8.100 -8.755 1.00 89.31 87 ARG A C 1
ATOM 659 O O . ARG A 1 87 ? 14.315 7.550 -8.196 1.00 89.31 87 ARG A O 1
ATOM 666 N N . LYS A 1 88 ? 12.183 8.280 -8.176 1.00 93.94 88 LYS A N 1
ATOM 667 C CA . LYS A 1 88 ? 11.809 7.786 -6.837 1.00 93.94 88 LYS A CA 1
ATOM 668 C C . LYS A 1 88 ? 10.563 6.913 -6.838 1.00 93.94 88 LYS A C 1
ATOM 670 O O . LYS A 1 88 ? 10.291 6.269 -5.837 1.00 93.94 88 LYS A O 1
ATOM 675 N N . LYS A 1 89 ? 9.780 6.961 -7.917 1.00 94.44 89 LYS A N 1
ATOM 676 C CA . LYS A 1 89 ? 8.483 6.299 -8.030 1.00 94.44 89 LYS A CA 1
ATOM 677 C C . LYS A 1 89 ? 8.557 5.179 -9.053 1.00 94.44 89 LYS A C 1
ATOM 679 O O . LYS A 1 89 ? 9.059 5.379 -10.165 1.00 94.44 89 LYS A O 1
ATOM 684 N N . PHE A 1 90 ? 8.013 4.038 -8.673 1.00 94.56 90 PHE A N 1
ATOM 685 C CA . PHE A 1 90 ? 7.983 2.823 -9.466 1.00 94.56 90 PHE A CA 1
ATOM 686 C C . PHE A 1 90 ? 6.592 2.211 -9.352 1.00 94.56 90 PHE A C 1
ATOM 688 O O . PHE A 1 90 ? 5.976 2.265 -8.292 1.00 94.56 90 PHE A O 1
ATOM 695 N N . ARG A 1 91 ? 6.103 1.649 -10.454 1.00 94.88 91 ARG A N 1
ATOM 696 C CA . ARG A 1 91 ? 4.896 0.828 -10.486 1.00 94.88 91 ARG A CA 1
ATOM 697 C C . ARG A 1 91 ? 5.276 -0.487 -11.135 1.00 94.88 91 ARG A C 1
ATOM 699 O O . ARG A 1 91 ? 5.752 -0.466 -12.267 1.00 94.88 91 ARG A O 1
ATOM 706 N N . GLY A 1 92 ? 5.082 -1.594 -10.436 1.00 94.94 92 GLY A N 1
ATOM 707 C CA . GLY A 1 92 ? 5.548 -2.899 -10.891 1.00 94.94 92 GLY A CA 1
ATOM 708 C C . GLY A 1 92 ? 5.057 -4.031 -10.007 1.00 94.94 92 GLY A C 1
ATOM 709 O O . GLY A 1 92 ? 4.370 -3.795 -9.019 1.00 94.94 92 GLY A O 1
ATOM 710 N N . THR A 1 93 ? 5.396 -5.256 -10.373 1.00 96.31 93 THR A N 1
ATOM 711 C CA . THR A 1 93 ? 5.083 -6.459 -9.604 1.00 96.31 93 THR A CA 1
ATO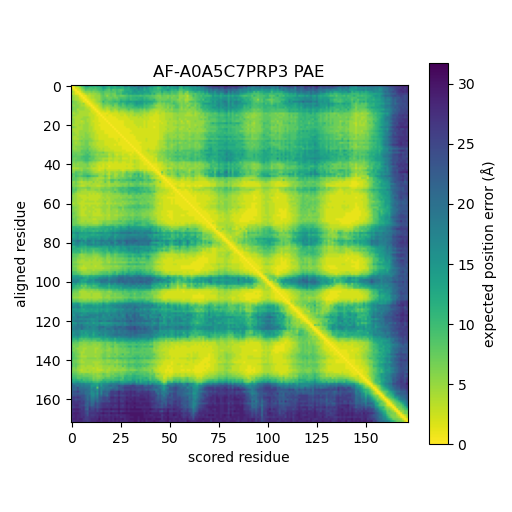M 712 C C . THR A 1 93 ? 6.051 -6.595 -8.436 1.00 96.31 93 THR A C 1
ATOM 714 O O . THR A 1 93 ? 7.262 -6.489 -8.625 1.00 96.31 93 THR A O 1
ATOM 717 N N . LEU A 1 94 ? 5.517 -6.806 -7.233 1.00 96.12 94 LEU A N 1
ATOM 718 C CA . LEU A 1 94 ? 6.300 -7.090 -6.033 1.00 96.12 94 LEU A CA 1
ATOM 719 C C . LEU A 1 94 ? 6.679 -8.572 -5.984 1.00 96.12 94 LEU A C 1
ATOM 721 O O . LEU A 1 94 ? 5.816 -9.427 -6.137 1.00 96.12 94 LEU A O 1
ATOM 725 N N . GLU A 1 95 ? 7.934 -8.890 -5.702 1.00 94.12 95 GLU A N 1
ATOM 726 C CA . GLU A 1 95 ? 8.443 -10.255 -5.582 1.00 94.12 95 GLU A CA 1
ATOM 727 C C . GLU A 1 95 ? 9.280 -10.408 -4.310 1.00 94.12 95 GLU A C 1
ATOM 729 O O . GLU A 1 95 ? 10.017 -9.498 -3.913 1.00 94.12 95 GLU A O 1
ATOM 734 N N . ALA A 1 96 ? 9.176 -11.576 -3.678 1.00 90.69 96 ALA A N 1
ATOM 735 C CA . ALA A 1 96 ? 10.080 -11.964 -2.605 1.00 90.69 96 ALA A CA 1
ATOM 736 C C . ALA A 1 96 ? 11.439 -12.365 -3.198 1.00 90.69 96 ALA A C 1
ATOM 738 O O . ALA A 1 96 ? 11.503 -12.998 -4.252 1.00 90.69 96 ALA A O 1
ATOM 739 N N . VAL A 1 97 ? 12.527 -11.999 -2.522 1.00 90.00 97 VAL A N 1
ATOM 740 C CA . VAL A 1 97 ? 13.877 -12.433 -2.898 1.00 90.00 97 VAL A CA 1
ATOM 741 C C . VAL A 1 97 ? 14.204 -13.705 -2.120 1.00 90.00 97 VAL A C 1
ATOM 743 O O . VAL A 1 97 ? 14.327 -13.654 -0.900 1.00 90.00 97 VAL A O 1
ATOM 746 N N . GLU A 1 98 ? 14.351 -14.836 -2.813 1.00 78.00 98 GLU A N 1
ATOM 747 C CA . GLU A 1 98 ? 14.612 -16.147 -2.185 1.00 78.00 98 GLU A CA 1
ATOM 748 C C . GLU A 1 98 ? 15.946 -16.200 -1.419 1.00 78.00 98 GLU A C 1
ATOM 750 O O . GLU A 1 98 ? 16.064 -16.918 -0.433 1.00 78.00 98 GLU A O 1
ATOM 755 N N . GLU A 1 99 ? 16.932 -15.387 -1.813 1.00 73.38 99 GLU A N 1
ATOM 756 C CA . GLU A 1 99 ? 18.226 -15.262 -1.119 1.00 73.38 99 GLU A CA 1
ATOM 757 C C . GLU A 1 99 ? 18.131 -14.534 0.238 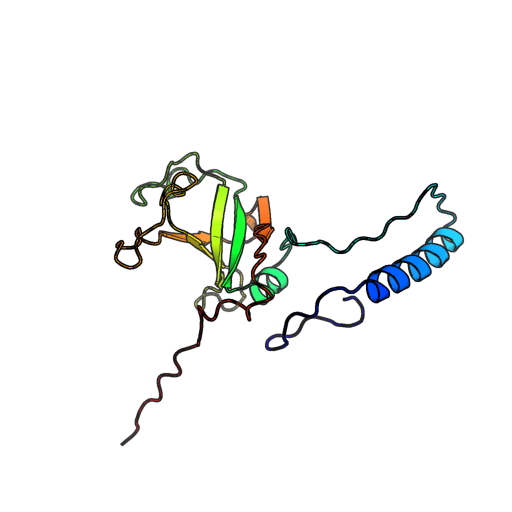1.00 73.38 99 GLU A C 1
ATOM 759 O O . GLU A 1 99 ? 19.096 -14.509 1.001 1.00 73.38 99 GLU A O 1
ATOM 764 N N . SER A 1 100 ? 16.982 -13.930 0.562 1.00 72.31 100 SER A N 1
ATOM 765 C CA . SER A 1 100 ? 16.749 -13.252 1.837 1.00 72.31 100 SER A CA 1
ATOM 766 C C . SER A 1 100 ? 15.981 -14.163 2.793 1.00 72.31 100 SER A C 1
ATOM 768 O O . SER A 1 100 ? 14.751 -14.204 2.781 1.00 72.31 100 SER A O 1
ATOM 770 N N . THR A 1 101 ? 16.712 -14.858 3.667 1.00 67.94 101 THR A N 1
ATOM 771 C CA . THR A 1 101 ? 16.143 -15.760 4.687 1.00 67.94 101 THR A CA 1
ATOM 772 C C . THR A 1 101 ? 15.137 -15.064 5.614 1.00 67.94 101 THR A C 1
ATOM 774 O O . THR A 1 101 ? 14.176 -15.688 6.054 1.00 67.94 101 THR A O 1
ATOM 777 N N . ASP A 1 102 ? 15.318 -13.763 5.864 1.00 76.75 102 ASP A N 1
ATOM 778 C CA . ASP A 1 102 ? 14.497 -12.980 6.799 1.00 76.75 102 ASP A CA 1
ATOM 779 C C . ASP A 1 102 ? 13.418 -12.119 6.112 1.00 76.75 102 ASP A C 1
ATOM 781 O O . ASP A 1 102 ? 12.797 -11.273 6.759 1.00 76.75 102 ASP A O 1
ATOM 785 N N . HIS A 1 103 ? 13.205 -12.268 4.796 1.00 75.00 103 HIS A N 1
ATOM 786 C CA . HIS A 1 103 ? 12.337 -11.375 4.006 1.00 75.00 103 HIS A CA 1
ATOM 787 C C . HIS A 1 103 ? 12.678 -9.878 4.182 1.00 75.00 103 HIS A C 1
ATOM 789 O O . HIS A 1 103 ? 11.807 -8.999 4.159 1.00 75.00 103 HIS A O 1
ATOM 795 N N . SER A 1 104 ? 13.965 -9.588 4.382 1.00 84.19 104 SER A N 1
ATOM 796 C CA . SER A 1 104 ? 14.509 -8.240 4.554 1.00 84.19 104 SER A CA 1
ATOM 797 C C . SER A 1 104 ? 14.705 -7.517 3.221 1.00 84.19 104 SER A C 1
ATOM 799 O O . SER A 1 104 ? 14.727 -6.285 3.186 1.00 84.19 104 SER A O 1
ATOM 801 N N . LEU A 1 105 ? 14.797 -8.277 2.126 1.00 91.69 105 LEU A N 1
ATOM 802 C CA . LEU A 1 105 ? 14.935 -7.766 0.768 1.00 91.69 105 LEU A CA 1
ATOM 803 C C . LEU A 1 105 ? 13.741 -8.167 -0.096 1.00 91.69 105 LEU A C 1
ATOM 805 O O . LEU A 1 105 ? 13.285 -9.310 -0.094 1.00 91.69 105 LEU A O 1
ATOM 809 N N . TRP A 1 106 ? 13.281 -7.198 -0.875 1.00 94.12 106 TRP A N 1
ATOM 810 C CA . TRP A 1 106 ? 12.165 -7.305 -1.803 1.00 94.12 106 TRP A CA 1
ATOM 811 C C . TRP A 1 106 ? 12.616 -6.879 -3.186 1.00 94.12 106 TRP A C 1
ATOM 813 O O . TRP A 1 106 ? 13.554 -6.097 -3.327 1.00 94.12 106 TRP A O 1
ATOM 823 N N . ARG A 1 107 ? 11.944 -7.376 -4.220 1.00 94.69 107 ARG A N 1
ATOM 824 C CA . ARG A 1 107 ? 12.214 -7.006 -5.606 1.00 94.69 107 ARG A CA 1
ATOM 825 C C . ARG A 1 107 ? 10.963 -6.414 -6.229 1.00 94.69 107 ARG A C 1
ATOM 827 O O . ARG A 1 107 ? 9.874 -6.948 -6.068 1.00 94.69 107 ARG A O 1
ATOM 834 N N . ILE A 1 108 ? 11.114 -5.305 -6.941 1.00 94.75 108 ILE A N 1
ATOM 835 C CA . ILE A 1 108 ? 10.070 -4.783 -7.823 1.00 94.75 108 ILE A CA 1
ATOM 836 C C . ILE A 1 108 ? 10.484 -5.019 -9.269 1.00 94.75 108 ILE A C 1
ATOM 838 O O . ILE A 1 108 ? 11.619 -4.721 -9.642 1.00 94.75 108 ILE A O 1
ATOM 842 N N . VAL A 1 109 ? 9.564 -5.551 -10.071 1.00 94.50 109 VAL A N 1
ATOM 843 C CA . VAL A 1 109 ? 9.748 -5.822 -11.500 1.00 94.50 109 VAL A CA 1
ATOM 844 C C . VAL A 1 109 ? 8.779 -4.961 -12.305 1.00 94.50 109 VAL A C 1
ATOM 846 O O . VAL A 1 109 ? 7.577 -4.974 -12.053 1.00 94.50 109 VAL A O 1
ATOM 849 N N . TRP A 1 110 ? 9.267 -4.183 -13.269 1.00 93.06 110 TRP A N 1
ATOM 850 C CA . TRP A 1 110 ? 8.428 -3.284 -14.073 1.00 93.06 110 TRP A CA 1
ATOM 851 C C . TRP A 1 110 ? 8.897 -3.189 -15.525 1.00 93.06 110 TRP A C 1
ATOM 853 O O . TRP A 1 110 ? 10.003 -3.592 -15.868 1.00 93.06 110 TRP A O 1
ATOM 863 N N . SER A 1 111 ? 8.060 -2.608 -16.385 1.00 88.50 111 SER A N 1
ATOM 864 C CA . SER A 1 111 ? 8.422 -2.229 -17.754 1.00 88.50 111 SER A CA 1
ATOM 865 C C . SER A 1 111 ? 8.359 -0.711 -17.919 1.00 88.50 111 SER A C 1
ATOM 867 O O . SER A 1 111 ? 7.368 -0.100 -17.520 1.00 88.50 111 SER A O 1
ATOM 869 N N . ASP A 1 112 ? 9.339 -0.109 -18.590 1.00 80.50 112 ASP A N 1
ATOM 870 C CA . ASP A 1 112 ? 9.316 1.318 -18.963 1.00 80.50 112 ASP A CA 1
ATOM 871 C C . ASP A 1 112 ? 8.523 1.593 -20.258 1.00 80.50 112 ASP A C 1
ATOM 873 O O . ASP A 1 112 ? 8.639 2.658 -20.866 1.00 80.50 112 ASP A O 1
ATOM 877 N N . GLU A 1 113 ? 7.703 0.636 -20.704 1.00 80.06 113 GLU A N 1
ATOM 878 C CA . GLU A 1 113 ? 6.869 0.814 -21.887 1.00 80.06 113 GLU A CA 1
ATOM 879 C C . GLU A 1 113 ? 5.845 1.941 -21.660 1.00 80.06 113 GLU A C 1
ATOM 881 O O . GLU A 1 113 ? 5.041 1.862 -20.725 1.00 80.06 113 GLU A O 1
ATOM 886 N N . PRO A 1 114 ? 5.818 2.984 -22.512 1.00 75.94 114 PRO A N 1
ATOM 887 C CA . PRO A 1 114 ? 4.792 4.008 -22.420 1.00 75.94 114 PRO A CA 1
ATOM 888 C C . PRO A 1 114 ? 3.403 3.379 -22.590 1.00 75.94 114 PRO A C 1
ATOM 890 O O . PRO A 1 114 ? 3.218 2.569 -23.508 1.00 75.94 114 PRO A O 1
ATOM 893 N N . PRO A 1 115 ? 2.404 3.763 -21.772 1.00 73.31 115 PRO A N 1
ATOM 894 C CA . PRO A 1 115 ? 1.057 3.242 -21.932 1.00 73.31 115 PRO A CA 1
ATOM 895 C C . PRO A 1 115 ? 0.552 3.548 -23.351 1.00 73.31 115 PRO A C 1
ATOM 897 O O . PRO A 1 115 ? 0.765 4.656 -23.862 1.00 73.31 115 PRO A O 1
ATOM 900 N N . PRO A 1 116 ? -0.102 2.583 -24.023 1.00 78.19 116 PRO A N 1
ATOM 901 C CA . PRO A 1 116 ? -0.619 2.801 -25.362 1.00 78.19 116 PRO A CA 1
ATOM 902 C C . PRO A 1 116 ? -1.628 3.950 -25.344 1.00 78.19 116 PRO A C 1
ATOM 904 O O . PRO A 1 116 ? -2.398 4.115 -24.396 1.00 78.19 116 PRO A O 1
ATOM 907 N N .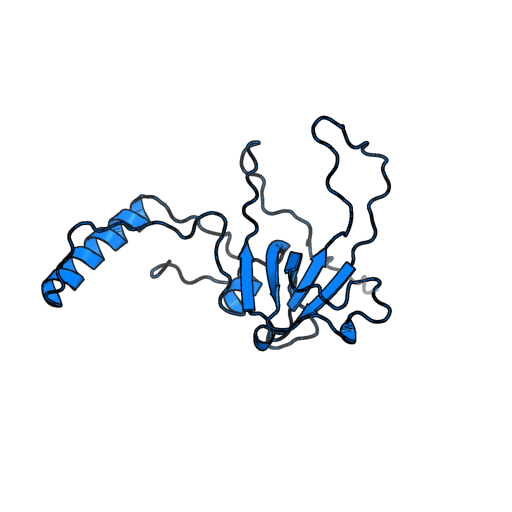 LYS A 1 117 ? -1.641 4.746 -26.418 1.00 79.31 117 LYS A N 1
ATOM 908 C CA . LYS A 1 117 ? -2.616 5.831 -26.562 1.00 79.31 117 LYS A CA 1
ATOM 909 C C . LYS A 1 117 ? -4.043 5.268 -26.443 1.00 79.31 117 LYS A C 1
ATOM 911 O O . LYS A 1 117 ? -4.307 4.195 -27.001 1.00 79.31 117 LYS A O 1
ATOM 916 N N . PRO A 1 118 ? -4.968 5.984 -25.777 1.00 77.44 118 PRO A N 1
ATOM 917 C CA . PRO A 1 118 ? -6.362 5.563 -25.687 1.00 77.44 118 PRO A CA 1
ATOM 918 C C . PRO A 1 118 ? -6.936 5.219 -27.071 1.00 77.44 118 PRO A C 1
ATOM 920 O O . PRO A 1 118 ? -6.743 5.964 -28.029 1.00 77.44 118 PRO A O 1
ATOM 923 N N . GLY A 1 119 ? -7.614 4.072 -27.184 1.00 77.75 119 GLY A N 1
ATOM 924 C CA . GLY A 1 119 ? -8.228 3.600 -28.434 1.00 77.75 119 GLY A CA 1
ATOM 925 C C . GLY A 1 119 ? -7.325 2.764 -29.353 1.00 77.75 119 GLY A C 1
ATOM 926 O O . GLY A 1 119 ? -7.822 2.182 -30.317 1.00 77.75 119 GLY A O 1
ATOM 927 N N . VAL A 1 120 ? -6.027 2.628 -29.057 1.00 80.94 120 VAL A N 1
ATOM 928 C CA . VAL A 1 120 ? -5.117 1.782 -29.846 1.00 80.94 120 VAL A CA 1
ATOM 929 C C . VAL A 1 120 ? -5.116 0.353 -29.305 1.00 80.94 120 VAL A C 1
ATOM 931 O O . VAL A 1 120 ? -4.698 0.095 -28.177 1.00 80.94 120 VAL A O 1
ATOM 934 N N . ARG A 1 121 ? -5.556 -0.610 -30.124 1.00 72.44 121 ARG A N 1
ATOM 935 C CA . ARG A 1 121 ? -5.453 -2.038 -29.789 1.00 72.44 121 ARG A CA 1
ATOM 936 C C . ARG A 1 121 ? -4.000 -2.483 -29.930 1.00 72.44 121 ARG A C 1
ATOM 938 O O . ARG A 1 121 ? -3.455 -2.487 -31.031 1.00 72.44 121 ARG A O 1
ATOM 945 N N . VAL A 1 122 ? -3.387 -2.891 -28.824 1.00 75.56 122 VAL A N 1
ATOM 946 C CA . VAL A 1 122 ? -2.059 -3.510 -28.846 1.00 75.56 122 VAL A CA 1
ATOM 947 C C . VAL A 1 122 ? -2.178 -4.906 -29.464 1.00 75.56 122 VAL A C 1
ATOM 949 O O . VAL A 1 122 ? -3.039 -5.701 -29.082 1.00 75.56 122 VAL A O 1
ATOM 952 N N . SER A 1 123 ? -1.348 -5.193 -30.466 1.00 74.12 123 SER A N 1
ATOM 953 C CA . SER A 1 123 ? -1.304 -6.509 -31.108 1.00 74.12 123 SER A CA 1
ATOM 954 C C . SER A 1 123 ? -0.745 -7.557 -30.147 1.00 74.12 123 SER A C 1
ATOM 956 O O . SER A 1 123 ? 0.279 -7.322 -29.514 1.00 74.12 123 SER A O 1
ATOM 958 N N . LYS A 1 124 ? -1.340 -8.757 -30.130 1.00 70.38 124 LYS A N 1
ATOM 959 C CA . LYS A 1 124 ? -0.802 -9.925 -29.404 1.00 70.38 124 LYS A CA 1
ATOM 960 C C . LYS A 1 124 ? 0.597 -10.356 -29.876 1.00 70.38 124 LYS A C 1
ATOM 962 O O . LYS A 1 124 ? 1.252 -11.113 -29.180 1.00 70.38 124 LYS A O 1
ATOM 967 N N . LYS A 1 125 ? 1.040 -9.909 -31.059 1.00 74.50 125 LYS A N 1
ATOM 968 C CA . LYS A 1 125 ? 2.371 -10.207 -31.625 1.00 74.50 125 LYS A CA 1
ATOM 969 C C . LYS A 1 125 ? 3.432 -9.155 -31.280 1.00 74.50 125 LYS A C 1
ATOM 971 O O . LYS A 1 125 ? 4.549 -9.246 -31.778 1.00 74.50 125 LYS A O 1
ATOM 976 N N . LYS A 1 126 ? 3.081 -8.113 -30.519 1.00 76.38 126 LYS A N 1
ATOM 977 C CA . LYS A 1 126 ? 4.045 -7.086 -30.120 1.00 76.38 126 LYS A CA 1
ATOM 978 C C . LYS A 1 126 ? 5.045 -7.707 -29.143 1.00 76.38 126 LYS A C 1
ATOM 980 O O . LYS A 1 126 ? 4.630 -8.301 -28.154 1.00 76.38 126 LYS A O 1
ATOM 985 N N . VAL A 1 127 ? 6.337 -7.566 -29.436 1.00 73.06 127 VAL A N 1
ATOM 986 C CA . VAL A 1 127 ? 7.407 -7.968 -28.514 1.00 73.06 127 VAL A CA 1
ATOM 987 C C . VAL A 1 127 ? 7.290 -7.099 -27.252 1.00 73.06 127 VAL A C 1
ATOM 989 O O . VAL A 1 127 ? 7.290 -5.872 -27.400 1.00 73.06 127 VAL A O 1
ATOM 992 N N . PRO A 1 128 ? 7.133 -7.690 -26.052 1.00 73.56 128 PRO A N 1
ATOM 993 C CA . PRO A 1 128 ? 7.057 -6.936 -24.803 1.00 73.56 128 PRO A CA 1
ATOM 994 C C . PRO A 1 128 ? 8.342 -6.143 -24.569 1.00 73.56 128 PRO A C 1
ATOM 996 O O . PRO A 1 128 ? 9.430 -6.614 -24.908 1.00 73.56 128 PRO A O 1
ATOM 999 N N . ALA A 1 129 ? 8.230 -4.950 -23.983 1.00 79.12 129 ALA A N 1
ATOM 1000 C CA . ALA A 1 129 ? 9.406 -4.229 -23.513 1.00 79.12 129 ALA A CA 1
ATOM 1001 C C . ALA A 1 129 ? 10.191 -5.067 -22.482 1.00 79.12 129 ALA A C 1
ATOM 1003 O O . ALA A 1 129 ? 9.588 -5.865 -21.756 1.00 79.12 129 ALA A O 1
ATOM 1004 N N . PRO A 1 130 ? 11.522 -4.892 -22.396 1.00 83.00 130 PRO A N 1
ATOM 1005 C CA . PRO A 1 130 ? 12.320 -5.595 -21.403 1.00 83.00 130 PRO A CA 1
ATOM 1006 C C . PRO A 1 130 ? 11.836 -5.239 -19.996 1.00 83.00 130 PRO A C 1
ATOM 1008 O O . PRO A 1 130 ? 11.617 -4.066 -19.677 1.00 83.00 130 PRO A O 1
ATOM 1011 N N . LEU A 1 131 ? 11.677 -6.267 -19.166 1.00 87.75 131 LEU A N 1
ATOM 1012 C CA . LEU A 1 131 ? 11.414 -6.090 -17.747 1.00 87.75 131 LEU A CA 1
ATOM 1013 C C . LEU A 1 131 ? 12.702 -5.647 -17.056 1.00 87.75 131 LEU A C 1
ATOM 1015 O O . LEU A 1 131 ? 13.773 -6.206 -17.282 1.00 87.75 131 LEU A O 1
ATOM 1019 N N . GLN A 1 132 ? 12.577 -4.631 -16.219 1.00 90.31 132 GLN A N 1
ATOM 1020 C CA . GLN A 1 132 ? 13.604 -4.178 -15.299 1.00 90.31 132 GLN A CA 1
ATOM 1021 C C . GLN A 1 132 ? 13.257 -4.681 -13.905 1.00 90.31 132 GLN A C 1
ATOM 1023 O O . GLN A 1 132 ? 12.081 -4.812 -13.565 1.00 90.31 132 GLN A O 1
ATOM 1028 N N . ALA A 1 133 ? 14.280 -4.944 -13.101 1.00 91.06 133 ALA A N 1
ATOM 1029 C CA . ALA A 1 133 ? 14.113 -5.366 -11.725 1.00 91.06 133 ALA A CA 1
ATOM 1030 C C . ALA A 1 133 ? 15.046 -4.576 -10.809 1.00 91.06 133 ALA A C 1
ATOM 1032 O O . ALA A 1 133 ? 16.179 -4.268 -11.177 1.00 91.06 133 ALA A O 1
ATOM 1033 N N . MET A 1 134 ? 14.567 -4.268 -9.608 1.00 92.12 134 MET A N 1
ATOM 1034 C CA . MET A 1 134 ? 15.339 -3.593 -8.570 1.00 92.12 134 MET A CA 1
ATOM 1035 C C . MET A 1 134 ? 15.012 -4.202 -7.223 1.00 92.12 134 MET A C 1
ATOM 1037 O O . MET A 1 134 ? 13.843 -4.362 -6.870 1.00 92.12 134 MET A O 1
ATOM 1041 N N . THR A 1 135 ? 16.060 -4.515 -6.477 1.00 93.19 135 THR A N 1
ATOM 1042 C CA . THR A 1 135 ? 15.965 -4.961 -5.093 1.00 93.19 135 THR A CA 1
ATOM 1043 C C . THR A 1 135 ? 15.980 -3.766 -4.152 1.00 93.19 135 THR A C 1
ATOM 1045 O O . THR A 1 135 ? 16.741 -2.828 -4.377 1.00 93.19 135 THR A O 1
ATOM 1048 N N . PHE A 1 136 ? 15.174 -3.821 -3.100 1.00 92.25 136 PHE A N 1
ATOM 1049 C CA . PHE A 1 136 ? 15.077 -2.801 -2.064 1.00 92.25 136 PHE A CA 1
ATOM 1050 C C . PHE A 1 136 ? 14.845 -3.447 -0.695 1.00 92.25 136 PHE A C 1
ATOM 1052 O O . PHE A 1 136 ? 14.270 -4.532 -0.595 1.00 92.25 136 PHE A O 1
ATOM 1059 N N . SER A 1 137 ? 15.260 -2.768 0.372 1.00 93.06 137 SER A N 1
ATOM 1060 C CA . SER A 1 137 ? 14.833 -3.086 1.744 1.00 93.06 137 SER A CA 1
ATOM 1061 C C . SER A 1 137 ? 13.633 -2.227 2.155 1.00 93.06 137 SER A C 1
ATOM 1063 O O . SER A 1 137 ? 13.391 -1.175 1.574 1.00 93.06 137 SER A O 1
ATOM 1065 N N . LEU A 1 138 ? 12.863 -2.610 3.175 1.00 92.25 138 LEU A N 1
ATOM 1066 C CA . LEU A 1 138 ? 11.746 -1.759 3.627 1.00 92.25 138 LEU A CA 1
ATOM 1067 C C . LEU A 1 138 ? 12.218 -0.421 4.231 1.00 92.25 138 LEU A C 1
ATOM 1069 O O . LEU A 1 138 ? 11.485 0.567 4.195 1.00 92.25 138 LEU A O 1
ATOM 1073 N N . ASP A 1 139 ? 13.462 -0.344 4.705 1.00 92.75 139 ASP A N 1
ATOM 1074 C CA . ASP A 1 139 ? 14.022 0.864 5.316 1.00 92.75 139 ASP A CA 1
ATOM 1075 C C . ASP A 1 139 ? 14.327 1.980 4.310 1.00 92.75 139 ASP A C 1
ATOM 1077 O O . ASP A 1 139 ? 14.327 3.157 4.678 1.00 92.75 139 ASP A O 1
ATOM 1081 N N . GLU A 1 140 ? 14.543 1.667 3.035 1.00 92.69 140 GLU A N 1
ATOM 1082 C CA . GLU A 1 140 ? 14.718 2.669 1.971 1.00 92.69 140 GLU A CA 1
ATOM 1083 C C . GLU A 1 140 ? 13.386 3.131 1.361 1.00 92.69 140 GLU A C 1
ATOM 1085 O O . GLU A 1 140 ? 13.342 4.128 0.630 1.00 92.69 140 GLU A O 1
ATOM 1090 N N . VAL A 1 141 ? 12.280 2.462 1.696 1.00 94.88 141 VAL A N 1
ATOM 1091 C CA . VAL A 1 141 ? 10.948 2.755 1.165 1.00 94.88 141 VAL A CA 1
ATOM 1092 C C . VAL A 1 141 ? 10.281 3.861 1.967 1.00 94.88 141 VAL A C 1
ATOM 1094 O O . VAL A 1 141 ? 10.131 3.790 3.184 1.00 94.88 141 VAL A O 1
ATOM 1097 N N . ARG A 1 142 ? 9.863 4.925 1.281 1.00 96.12 142 ARG A N 1
ATOM 1098 C CA . ARG A 1 142 ? 9.019 5.961 1.883 1.00 96.12 142 ARG A CA 1
ATOM 1099 C C . ARG A 1 142 ? 7.587 5.471 1.996 1.00 96.12 142 ARG A C 1
ATOM 1101 O O . ARG A 1 142 ? 6.917 5.772 2.975 1.00 96.12 142 ARG A O 1
ATOM 1108 N N . GLU A 1 143 ? 7.121 4.801 0.953 1.00 95.44 143 GLU A N 1
ATOM 1109 C CA . GLU A 1 143 ? 5.760 4.311 0.851 1.00 95.44 143 GLU A CA 1
ATOM 1110 C C . GLU A 1 143 ? 5.671 3.181 -0.171 1.00 95.44 143 GLU A C 1
ATOM 1112 O O . GLU A 1 143 ? 6.254 3.275 -1.251 1.00 95.44 143 GLU A O 1
ATOM 1117 N N . ILE A 1 144 ? 4.899 2.152 0.155 1.00 96.19 144 ILE A N 1
ATOM 1118 C CA . ILE A 1 144 ? 4.522 1.078 -0.755 1.00 96.19 144 ILE A CA 1
ATOM 1119 C C . ILE A 1 144 ? 3.042 0.761 -0.546 1.00 96.19 144 ILE A C 1
ATOM 1121 O O . ILE A 1 144 ? 2.561 0.667 0.585 1.00 96.19 144 ILE A O 1
ATOM 1125 N N . ARG A 1 145 ? 2.304 0.634 -1.644 1.00 95.62 145 ARG A N 1
ATOM 1126 C CA . ARG A 1 145 ? 0.868 0.342 -1.630 1.00 95.62 145 ARG A CA 1
ATOM 1127 C C . ARG A 1 145 ? 0.463 -0.475 -2.849 1.00 95.62 145 ARG A C 1
ATOM 1129 O O . ARG A 1 145 ? 1.152 -0.437 -3.866 1.00 95.62 145 ARG A O 1
ATOM 1136 N N . LEU A 1 146 ? -0.635 -1.217 -2.759 1.00 94.62 146 LEU A N 1
ATOM 1137 C CA . LEU A 1 146 ? -1.218 -1.892 -3.920 1.00 94.62 146 LEU A CA 1
ATOM 1138 C C . LEU A 1 146 ? -1.613 -0.861 -4.978 1.00 94.62 146 LEU A C 1
ATOM 1140 O O . LEU A 1 146 ? -2.190 0.167 -4.650 1.00 94.62 146 LEU A O 1
ATOM 1144 N N . ALA A 1 147 ? -1.313 -1.125 -6.247 1.00 93.44 147 ALA A N 1
ATOM 1145 C CA . ALA A 1 147 ? -1.705 -0.217 -7.314 1.00 93.44 147 ALA A CA 1
ATOM 1146 C C . ALA A 1 147 ? -3.240 -0.249 -7.484 1.00 93.44 147 ALA A C 1
ATOM 1148 O O . ALA A 1 147 ? -3.805 -1.337 -7.636 1.00 93.44 147 ALA A O 1
ATOM 1149 N N . PRO A 1 148 ? -3.929 0.909 -7.546 1.00 90.69 148 PRO A N 1
ATOM 1150 C CA . PRO A 1 148 ? -5.389 0.986 -7.623 1.00 90.69 148 PRO A CA 1
ATOM 1151 C C . PRO A 1 148 ? -5.904 0.664 -9.037 1.00 90.69 148 PRO A C 1
ATOM 1153 O O . PRO A 1 148 ? -6.449 1.514 -9.745 1.00 90.69 148 PRO A O 1
ATOM 1156 N N . ILE A 1 149 ? -5.693 -0.572 -9.484 1.00 86.62 149 ILE A N 1
ATOM 1157 C CA . ILE A 1 149 ? -6.093 -1.063 -10.802 1.00 86.62 149 ILE A CA 1
ATOM 1158 C C . ILE A 1 149 ? -7.468 -1.718 -10.681 1.00 86.62 149 ILE A C 1
ATOM 1160 O O . ILE A 1 149 ? -7.648 -2.700 -9.966 1.00 86.62 149 ILE A O 1
ATOM 1164 N N . VAL A 1 150 ? -8.449 -1.187 -11.413 1.00 81.19 150 VAL A N 1
ATOM 1165 C CA . VAL A 1 150 ? -9.813 -1.728 -11.437 1.00 81.19 150 VAL A CA 1
ATOM 1166 C C . VAL A 1 150 ? -10.006 -2.581 -12.684 1.00 81.19 150 VAL A C 1
ATOM 1168 O O . VAL A 1 150 ? -9.888 -2.090 -13.809 1.00 81.19 150 VAL A O 1
ATOM 1171 N N . ASN A 1 151 ? -10.351 -3.854 -12.490 1.00 75.88 151 ASN A N 1
ATOM 1172 C CA . ASN A 1 151 ? -10.782 -4.731 -13.571 1.00 75.88 151 ASN A CA 1
ATOM 1173 C C . ASN A 1 151 ? -12.308 -4.887 -13.543 1.00 75.88 151 ASN A C 1
ATOM 1175 O O . ASN A 1 151 ? -12.871 -5.468 -12.620 1.00 75.88 151 ASN A O 1
ATOM 1179 N N . PHE A 1 152 ? -12.978 -4.364 -14.570 1.00 76.50 152 PHE A N 1
ATOM 1180 C CA . PHE A 1 152 ? -14.435 -4.461 -14.720 1.00 76.50 152 PHE A CA 1
ATOM 1181 C C . PHE A 1 152 ? -14.889 -5.771 -15.376 1.00 76.50 152 PHE A C 1
ATOM 1183 O O . PHE A 1 152 ? -16.084 -6.061 -15.421 1.00 76.50 152 PHE A O 1
ATOM 1190 N N . LYS A 1 153 ? -13.956 -6.579 -15.893 1.00 58.62 153 LYS A N 1
ATOM 1191 C CA . LYS A 1 153 ? -14.232 -7.977 -16.228 1.00 58.62 153 LYS A CA 1
ATOM 1192 C C . LYS A 1 153 ? -14.099 -8.750 -14.924 1.00 58.62 153 LYS A C 1
ATOM 1194 O O . LYS A 1 153 ? -13.059 -8.645 -14.286 1.00 58.62 153 LYS A O 1
ATOM 1199 N N . GLY A 1 154 ? -15.172 -9.432 -14.521 1.00 57.12 154 GLY A N 1
ATOM 1200 C CA . GLY A 1 154 ? -15.333 -10.050 -13.200 1.00 57.12 154 GLY A CA 1
ATOM 1201 C C . GLY A 1 154 ? -14.104 -10.800 -12.669 1.00 57.12 154 GLY A C 1
ATOM 1202 O O . GLY A 1 154 ? -13.232 -11.209 -13.430 1.00 57.12 154 GLY A O 1
ATOM 1203 N N . ARG A 1 155 ? -14.055 -10.955 -11.340 1.00 54.16 155 ARG A N 1
ATOM 1204 C CA . ARG A 1 155 ? -12.887 -11.395 -10.558 1.00 54.16 155 ARG A CA 1
ATOM 1205 C C . ARG A 1 155 ? -12.137 -12.559 -11.219 1.00 54.16 155 ARG A C 1
ATOM 1207 O O . ARG A 1 155 ? -12.621 -13.687 -11.226 1.00 54.16 155 ARG A O 1
ATOM 1214 N N . ALA A 1 156 ? -10.945 -12.276 -11.736 1.00 56.44 156 ALA A N 1
ATOM 1215 C CA . ALA A 1 156 ? -9.969 -13.311 -12.040 1.00 56.44 156 ALA A CA 1
ATOM 1216 C C . ALA A 1 156 ? -9.312 -13.776 -10.730 1.00 56.44 156 ALA A C 1
ATOM 1218 O O . ALA A 1 156 ? -9.196 -12.999 -9.777 1.00 56.44 156 ALA A O 1
ATOM 1219 N N . ALA A 1 157 ? -8.902 -15.045 -10.686 1.00 48.28 157 ALA A N 1
ATOM 1220 C CA . ALA A 1 157 ? -7.952 -15.532 -9.690 1.00 48.28 157 ALA A CA 1
ATOM 1221 C C . ALA A 1 157 ? -6.692 -14.637 -9.699 1.00 48.28 157 ALA A C 1
ATOM 1223 O O . ALA A 1 157 ? -6.417 -14.030 -10.739 1.00 48.28 157 ALA A O 1
ATOM 1224 N N . PRO A 1 158 ? -5.955 -14.518 -8.577 1.00 44.81 158 PRO A N 1
ATOM 1225 C CA . PRO A 1 158 ? -4.685 -13.791 -8.564 1.00 44.81 158 PRO A CA 1
ATOM 1226 C C . PRO A 1 158 ? -3.825 -14.243 -9.747 1.00 44.81 158 PRO A C 1
ATOM 1228 O O . PRO A 1 158 ? -3.796 -15.439 -10.050 1.00 44.81 158 PRO A O 1
ATOM 1231 N N . ASP A 1 159 ? -3.206 -13.283 -10.443 1.00 40.12 159 ASP A N 1
ATOM 1232 C CA . ASP A 1 159 ? -2.380 -13.552 -11.619 1.00 40.12 159 ASP A CA 1
ATOM 1233 C C . ASP A 1 159 ? -1.386 -14.664 -11.276 1.00 40.12 159 ASP A C 1
ATOM 1235 O O . ASP A 1 159 ? -0.516 -14.514 -10.417 1.00 40.12 159 ASP A O 1
ATOM 1239 N N . ALA A 1 160 ? -1.552 -15.807 -11.940 1.00 35.25 160 ALA A N 1
ATOM 1240 C CA . ALA A 1 160 ? -0.731 -17.001 -11.796 1.00 35.25 160 ALA A CA 1
ATOM 1241 C C . ALA A 1 160 ? 0.648 -16.803 -12.453 1.00 35.25 160 ALA A C 1
ATOM 1243 O O . ALA A 1 160 ? 1.097 -17.629 -13.242 1.00 35.25 160 ALA A O 1
ATOM 1244 N N . ALA A 1 161 ? 1.308 -15.680 -12.169 1.00 37.53 161 ALA A N 1
ATOM 1245 C CA . ALA A 1 161 ? 2.651 -15.384 -12.650 1.00 37.53 161 ALA A CA 1
ATOM 1246 C C . ALA A 1 161 ? 3.739 -16.108 -11.837 1.00 37.53 161 ALA A C 1
ATOM 1248 O O . ALA A 1 161 ? 4.906 -16.051 -12.206 1.00 37.53 161 ALA A O 1
ATOM 1249 N N . PHE A 1 162 ? 3.368 -16.831 -10.774 1.00 36.25 162 PHE A N 1
ATOM 1250 C CA . PHE A 1 162 ? 4.291 -17.695 -10.047 1.00 36.25 162 PHE A CA 1
ATOM 1251 C C . PHE A 1 162 ? 3.627 -19.027 -9.687 1.00 36.25 162 PHE A C 1
ATOM 1253 O O . PHE A 1 162 ? 3.129 -19.231 -8.582 1.00 36.25 162 PHE A O 1
ATOM 1260 N N . ALA A 1 163 ? 3.597 -19.948 -10.649 1.00 29.95 163 ALA A N 1
ATOM 1261 C CA . ALA A 1 163 ? 3.640 -21.359 -10.298 1.00 29.95 163 ALA A CA 1
ATOM 1262 C C . ALA A 1 163 ? 5.110 -21.669 -9.965 1.00 29.95 163 ALA A C 1
ATOM 1264 O O . ALA A 1 163 ? 5.951 -21.474 -10.846 1.00 29.95 163 ALA A O 1
ATOM 1265 N N . PRO A 1 164 ? 5.456 -22.106 -8.741 1.00 31.78 164 PRO A N 1
ATOM 1266 C CA . PRO A 1 164 ? 6.792 -22.618 -8.490 1.00 31.78 164 PRO A CA 1
ATOM 1267 C C . PRO A 1 164 ? 6.983 -23.839 -9.391 1.00 31.78 164 PRO A C 1
ATOM 1269 O O . PRO A 1 164 ? 6.246 -24.824 -9.280 1.00 31.78 164 PRO A O 1
ATOM 1272 N N . THR A 1 165 ? 7.936 -23.759 -10.318 1.00 30.42 165 THR A N 1
ATOM 1273 C CA . THR A 1 165 ? 8.405 -24.919 -11.071 1.00 30.42 165 THR A CA 1
ATOM 1274 C C . THR A 1 165 ? 8.977 -25.890 -10.049 1.00 30.42 165 THR A C 1
ATOM 1276 O O . THR A 1 165 ? 10.095 -25.730 -9.574 1.00 30.42 165 THR A O 1
ATOM 1279 N N . THR A 1 166 ? 8.183 -26.881 -9.659 1.00 32.56 166 THR A N 1
ATOM 1280 C CA . THR A 1 166 ? 8.705 -28.072 -9.002 1.00 32.56 166 THR A CA 1
ATOM 1281 C C . THR A 1 166 ? 9.411 -28.859 -10.092 1.00 32.56 166 THR A C 1
ATOM 1283 O O . THR A 1 166 ? 8.808 -29.646 -10.820 1.00 32.56 166 THR A O 1
ATOM 1286 N N . GLU A 1 167 ? 10.695 -28.557 -10.264 1.00 34.75 167 GLU A N 1
ATOM 1287 C CA . GLU A 1 167 ? 11.628 -29.392 -11.002 1.00 34.75 167 GLU A CA 1
ATOM 1288 C C . GLU A 1 167 ? 11.674 -30.741 -10.273 1.00 34.75 167 GLU A C 1
ATOM 1290 O O . GLU A 1 167 ? 12.249 -30.892 -9.198 1.00 34.75 167 GLU A O 1
ATOM 1295 N N . THR A 1 168 ? 10.911 -31.698 -10.801 1.00 39.09 168 THR A N 1
ATOM 1296 C CA . THR A 1 168 ? 10.985 -33.098 -10.395 1.00 39.09 168 THR A CA 1
ATOM 1297 C C . THR A 1 168 ? 12.259 -33.646 -11.013 1.00 39.09 168 THR A C 1
ATOM 1299 O O . THR A 1 168 ? 12.289 -33.922 -12.211 1.00 39.09 168 THR A O 1
ATOM 1302 N N . ASP A 1 169 ? 13.309 -33.744 -10.204 1.00 34.41 169 ASP A N 1
ATOM 1303 C CA . ASP A 1 169 ? 14.531 -34.467 -10.544 1.00 34.41 169 ASP A CA 1
ATOM 1304 C C . ASP A 1 169 ? 14.186 -35.956 -10.766 1.00 34.41 169 ASP A C 1
ATOM 1306 O O . ASP A 1 169 ? 13.632 -36.591 -9.858 1.00 34.41 169 ASP A O 1
ATOM 1310 N N . PRO A 1 170 ? 14.425 -36.534 -11.958 1.00 49.88 170 PRO A N 1
ATOM 1311 C CA . PRO A 1 170 ? 14.279 -37.962 -12.161 1.00 49.88 170 PRO A CA 1
ATOM 1312 C C . PRO A 1 170 ? 15.543 -38.650 -11.635 1.00 49.88 170 PRO A C 1
ATOM 1314 O O . PRO A 1 170 ? 16.564 -38.697 -12.317 1.00 49.88 170 PRO A O 1
ATOM 1317 N N . GLN A 1 171 ? 15.470 -39.197 -10.421 1.00 43.34 171 GLN A N 1
ATOM 1318 C CA . GLN A 1 171 ? 16.446 -40.191 -9.985 1.00 43.34 171 GLN A CA 1
ATOM 1319 C C . GLN A 1 171 ? 16.215 -41.500 -10.749 1.00 43.34 171 GLN A C 1
ATOM 1321 O O . GLN A 1 171 ? 15.171 -42.135 -10.582 1.00 43.34 171 GLN A O 1
ATOM 1326 N N . ASP A 1 172 ? 17.212 -41.884 -11.542 1.00 44.38 172 ASP A N 1
ATOM 1327 C CA . ASP A 1 172 ? 17.529 -43.262 -11.932 1.00 44.38 172 ASP A CA 1
ATOM 1328 C C . ASP A 1 172 ? 19.028 -43.486 -11.655 1.00 44.38 172 ASP A C 1
ATOM 1330 O O . ASP A 1 172 ? 19.837 -42.607 -12.048 1.00 44.38 172 ASP A O 1
#

Secondary structure (DSSP, 8-state):
-TTS---TTPPPPPPPHHHHHHHHHHHHHHHHHTT---S-------TTS-B--SHHHHHHTTTSEEEEEESS--GGGGTTTT--TT--EEEEEEEE-TT-TTS-EEEEEEE-PPPPPTTPPPPTTSPPPPEEEEEEEGGGEEEEEE------S--PPS--------------

Mean predicted aligned error: 10.52 Å

Nearest PDB structures (foldseek):
  5ds1-assembly1_A-2  TM=3.749E-01  e=3.533E+00  Pisum sativum
  8tw2-assembly1_HQ  TM=3.263E-01  e=7.579E+00  Acinetobacter phage AP205

Foldseek 3Di:
DVVDDDDPPDDDDDQDVVNQVVVVVVVVVVCVVVVNDDPDDGGDDCPQWAWQQDLVSLNNQQQFWKKFFFPAFCACVCPPQVDDRRDGIDTAGKHQDPVDPPSQKIKGKDFPDDDDDPPDDDDPPDDDGDIDMDMDGVVRTPTMTGDNDDDPPDDDDRPPPDDDPPPPDDDD